Protein AF-A0A7V0P6H3-F1 (afdb_monomer)

Radius of gyration: 10.68 Å; Cα contacts (8 Å, |Δi|>4): 45; chains: 1; bounding box: 26×17×28 Å

pLDDT: mean 78.19, std 13.21, range [35.56, 90.0]

Secondary structure (DSSP, 8-state):
-----HHHHHHHTTS-HHHHHHHHTT---S-S-HHHHHHHHHHHHHTT-------

Structure (mmCIF, N/CA/C/O backbone):
data_AF-A0A7V0P6H3-F1
#
_entry.id   AF-A0A7V0P6H3-F1
#
loop_
_atom_site.group_PDB
_atom_site.id
_atom_site.type_symbol
_atom_site.label_atom_id
_atom_site.label_alt_id
_atom_site.label_comp_id
_atom_site.label_asym_id
_atom_site.label_entity_id
_atom_site.label_seq_id
_atom_site.pdbx_PDB_ins_code
_atom_site.Cartn_x
_atom_site.Cartn_y
_atom_site.Cartn_z
_atom_site.occupancy
_atom_site.B_iso_or_equiv
_atom_site.auth_seq_id
_atom_site.auth_comp_id
_atom_site.auth_asym_id
_atom_site.auth_atom_id
_atom_site.pdbx_PDB_model_num
ATOM 1 N N . MET A 1 1 ? -15.762 0.101 15.926 1.00 51.47 1 MET A N 1
ATOM 2 C CA . MET A 1 1 ? -15.030 0.879 14.900 1.00 51.47 1 MET A CA 1
ATOM 3 C C . MET A 1 1 ? -14.391 -0.094 13.920 1.00 51.47 1 MET A C 1
ATOM 5 O O . MET A 1 1 ? -13.651 -0.968 14.358 1.00 51.47 1 MET A O 1
ATOM 9 N N . ARG A 1 2 ? -14.746 -0.031 12.630 1.00 60.78 2 ARG A N 1
ATOM 10 C CA . ARG A 1 2 ? -14.241 -0.953 11.600 1.00 60.78 2 ARG A CA 1
ATOM 11 C C . ARG A 1 2 ? -12.897 -0.416 11.113 1.00 60.78 2 ARG A C 1
ATOM 13 O O . ARG A 1 2 ? -12.845 0.660 10.535 1.00 60.78 2 ARG A O 1
ATOM 20 N N . ARG A 1 3 ? -11.810 -1.115 11.437 1.00 71.75 3 ARG A N 1
ATOM 21 C CA . ARG A 1 3 ? -10.456 -0.718 11.031 1.00 71.75 3 ARG A CA 1
ATOM 22 C C . ARG A 1 3 ? -10.299 -1.009 9.541 1.00 71.75 3 ARG A C 1
ATOM 24 O O . ARG A 1 3 ? -10.608 -2.123 9.116 1.00 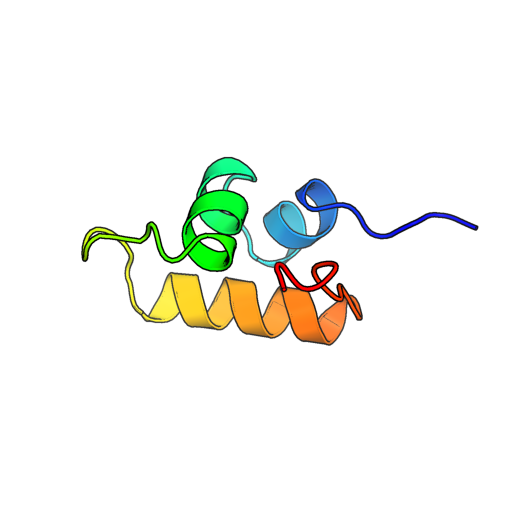71.75 3 ARG A O 1
ATOM 31 N N . VAL A 1 4 ? -9.827 -0.036 8.768 1.00 81.50 4 VAL A N 1
ATOM 32 C CA . VAL A 1 4 ? -9.463 -0.270 7.368 1.00 81.50 4 VAL A CA 1
ATOM 33 C C . VAL A 1 4 ? -8.362 -1.324 7.337 1.00 81.50 4 VAL A C 1
ATOM 35 O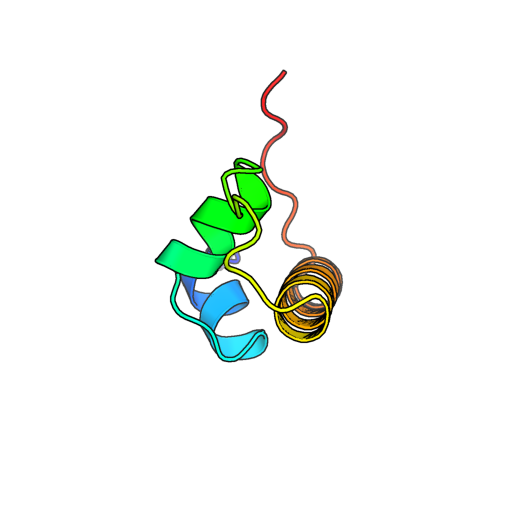 O . VAL A 1 4 ? -7.370 -1.239 8.062 1.00 81.50 4 VAL A O 1
ATOM 38 N N . THR A 1 5 ? -8.567 -2.359 6.529 1.00 85.69 5 THR A N 1
ATOM 39 C CA . THR A 1 5 ? -7.597 -3.444 6.361 1.00 85.69 5 THR A CA 1
ATOM 40 C C . THR A 1 5 ? -6.950 -3.355 4.990 1.00 85.69 5 THR A C 1
ATOM 42 O O . THR A 1 5 ? -7.514 -2.787 4.058 1.00 85.69 5 THR A O 1
ATOM 45 N N . ILE A 1 6 ? -5.804 -4.013 4.825 1.00 84.81 6 ILE A N 1
ATOM 46 C CA . ILE A 1 6 ? -5.123 -4.109 3.529 1.00 84.81 6 ILE A CA 1
ATOM 47 C C . ILE A 1 6 ? -6.012 -4.714 2.422 1.00 84.81 6 ILE 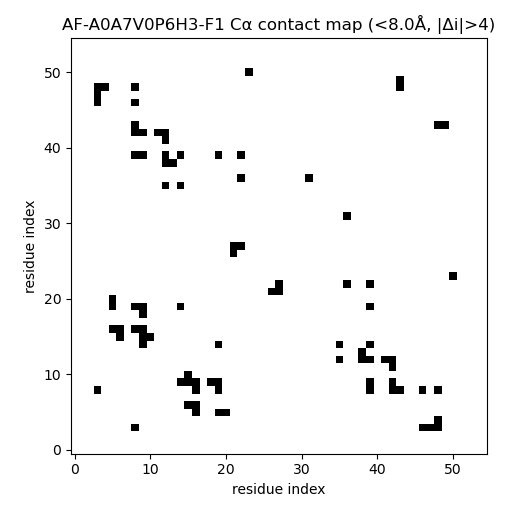A C 1
ATOM 49 O O . ILE A 1 6 ? -5.797 -4.442 1.247 1.00 84.81 6 ILE A O 1
ATOM 53 N N . ARG A 1 7 ? -7.034 -5.510 2.782 1.00 87.31 7 ARG A N 1
ATOM 54 C CA . ARG A 1 7 ? -8.034 -6.037 1.836 1.00 87.31 7 ARG A CA 1
ATOM 55 C C . ARG A 1 7 ? -8.941 -4.946 1.277 1.00 87.31 7 ARG A C 1
ATOM 57 O O . ARG A 1 7 ? -9.250 -4.999 0.095 1.00 87.31 7 ARG A O 1
ATOM 64 N N . GLU A 1 8 ? -9.341 -3.986 2.105 1.00 88.12 8 GLU A N 1
ATOM 65 C CA . GLU A 1 8 ? -10.166 -2.847 1.675 1.00 88.12 8 GLU A CA 1
ATOM 66 C C . GLU A 1 8 ? -9.358 -1.953 0.731 1.00 88.12 8 GLU A C 1
ATOM 68 O O . GLU A 1 8 ? -9.825 -1.612 -0.351 1.00 88.12 8 GLU A O 1
ATOM 73 N N . VAL A 1 9 ? -8.097 -1.680 1.088 1.00 87.75 9 VAL A N 1
ATOM 74 C CA . VAL A 1 9 ? -7.153 -0.947 0.230 1.00 87.75 9 VAL A CA 1
ATOM 75 C C . VAL A 1 9 ? -6.962 -1.658 -1.104 1.00 87.75 9 VAL A C 1
ATOM 77 O O . VAL A 1 9 ? -7.006 -1.025 -2.151 1.00 87.75 9 VAL A O 1
ATOM 80 N N . ALA A 1 10 ? -6.792 -2.980 -1.085 1.00 89.44 10 ALA A N 1
ATOM 81 C CA . ALA A 1 10 ? -6.637 -3.778 -2.294 1.00 89.44 10 ALA A CA 1
ATOM 82 C C . ALA A 1 10 ? -7.894 -3.756 -3.177 1.00 89.44 10 ALA A C 1
ATOM 84 O O . ALA A 1 10 ? -7.778 -3.606 -4.391 1.00 89.44 10 ALA A O 1
ATOM 85 N N . ALA A 1 11 ? -9.081 -3.856 -2.573 1.00 90.00 11 ALA A N 1
ATOM 86 C CA . ALA A 1 11 ? -10.351 -3.778 -3.285 1.00 90.00 11 ALA A CA 1
ATOM 87 C C . ALA A 1 11 ? -10.546 -2.405 -3.943 1.00 90.00 11 ALA A C 1
ATOM 89 O O . ALA A 1 11 ? -10.876 -2.343 -5.125 1.00 90.00 11 ALA A O 1
ATOM 90 N N . LEU A 1 12 ? -10.263 -1.318 -3.217 1.00 89.62 12 LEU A N 1
ATOM 91 C CA . LEU A 1 12 ? -10.370 0.046 -3.736 1.00 89.62 12 LEU A CA 1
ATOM 92 C C . LEU A 1 12 ? -9.333 0.324 -4.831 1.00 89.62 12 LEU A C 1
ATOM 94 O O . LEU A 1 12 ? -9.658 0.852 -5.890 1.00 89.62 12 LEU A O 1
ATOM 98 N N . ALA A 1 13 ? -8.089 -0.098 -4.610 1.00 87.44 13 ALA A N 1
ATOM 99 C CA . ALA A 1 13 ? -7.020 0.003 -5.591 1.00 87.44 13 ALA A CA 1
ATOM 100 C C . ALA A 1 13 ? -7.183 -0.981 -6.755 1.00 87.44 13 ALA A C 1
ATOM 102 O O . ALA A 1 13 ? -6.369 -0.929 -7.672 1.00 87.44 13 ALA A O 1
ATOM 103 N N . GLY A 1 14 ? -8.169 -1.889 -6.726 1.00 88.25 14 GLY A N 1
ATOM 104 C CA . GLY A 1 14 ? -8.431 -2.939 -7.716 1.00 88.25 14 GLY A CA 1
ATOM 105 C C . GLY A 1 14 ? -7.240 -3.867 -7.976 1.00 88.25 14 GLY A C 1
ATOM 106 O O . GLY A 1 14 ? -6.957 -4.207 -9.124 1.00 88.25 14 GLY A O 1
ATOM 107 N N . VAL A 1 15 ? -6.508 -4.225 -6.923 1.00 88.38 15 VAL A N 1
ATOM 108 C CA . VAL A 1 15 ? -5.354 -5.134 -6.959 1.00 88.38 15 VAL A CA 1
ATOM 109 C C . VAL A 1 15 ? -5.515 -6.247 -5.925 1.00 88.38 15 VAL A C 1
ATOM 111 O O . VAL A 1 15 ? -6.412 -6.229 -5.090 1.00 88.38 15 VAL A O 1
ATOM 114 N N . SER A 1 16 ? -4.616 -7.231 -5.943 1.00 88.12 16 SER A N 1
ATOM 115 C CA . SER A 1 16 ? -4.558 -8.242 -4.884 1.00 88.12 16 SER A CA 1
ATOM 116 C C . SER A 1 16 ? -3.951 -7.666 -3.590 1.00 88.12 16 SER A C 1
ATOM 118 O O . SER A 1 16 ? -3.021 -6.856 -3.664 1.00 88.12 16 SER A O 1
ATOM 120 N N . PRO A 1 17 ? -4.367 -8.126 -2.392 1.00 86.94 17 PRO A N 1
ATOM 121 C CA . PRO A 1 17 ? -3.714 -7.775 -1.125 1.00 86.94 17 PRO A CA 1
ATOM 122 C C . PRO A 1 17 ? -2.203 -8.045 -1.128 1.00 86.94 17 PRO A C 1
ATOM 124 O O . PRO A 1 17 ? -1.431 -7.306 -0.519 1.00 86.94 17 PRO A O 1
ATOM 127 N N . SER A 1 18 ? -1.755 -9.067 -1.865 1.00 85.69 18 SER A N 1
ATOM 128 C CA . SER A 1 18 ? -0.332 -9.377 -2.046 1.00 85.69 18 SER A CA 1
ATOM 129 C C . SER A 1 18 ? 0.419 -8.295 -2.830 1.00 85.69 18 SER A C 1
ATOM 131 O O . SER A 1 18 ? 1.621 -8.124 -2.645 1.00 85.69 18 SER A O 1
ATOM 133 N N . THR A 1 19 ? -0.265 -7.580 -3.724 1.00 86.06 19 THR A N 1
ATOM 134 C CA . THR A 1 19 ? 0.284 -6.441 -4.474 1.00 86.06 19 THR A CA 1
ATOM 135 C C . THR A 1 19 ? 0.465 -5.252 -3.544 1.00 86.06 19 THR A C 1
ATOM 137 O O . THR A 1 19 ? 1.558 -4.703 -3.484 1.00 86.06 19 THR A O 1
ATOM 140 N N . VAL A 1 20 ? -0.554 -4.926 -2.742 1.00 85.94 20 VAL A N 1
ATOM 141 C CA . VAL A 1 20 ? -0.467 -3.859 -1.730 1.00 85.94 20 VAL A CA 1
ATOM 142 C C . VAL A 1 20 ? 0.649 -4.155 -0.730 1.00 85.94 20 VAL A C 1
ATOM 144 O O . VAL A 1 20 ? 1.473 -3.294 -0.454 1.00 85.94 20 VAL A O 1
ATOM 147 N N . SER A 1 21 ? 0.753 -5.400 -0.255 1.00 83.38 21 SER A N 1
ATOM 148 C CA . SER A 1 21 ? 1.839 -5.817 0.637 1.00 83.38 21 SER A CA 1
ATOM 149 C C . SER A 1 21 ? 3.217 -5.637 -0.008 1.00 83.38 21 SER A C 1
ATOM 151 O O . SER A 1 21 ? 4.137 -5.164 0.653 1.00 83.38 21 SER A O 1
ATOM 153 N N . ARG A 1 22 ? 3.371 -5.953 -1.301 1.00 85.19 22 ARG A N 1
ATOM 154 C CA . ARG A 1 22 ? 4.626 -5.712 -2.031 1.00 85.19 22 ARG A CA 1
ATOM 155 C C . ARG A 1 22 ? 4.957 -4.228 -2.146 1.00 85.19 22 ARG A C 1
ATOM 157 O O . ARG A 1 22 ? 6.102 -3.887 -1.887 1.00 85.19 22 ARG A O 1
ATOM 164 N N . VAL A 1 23 ? 3.980 -3.375 -2.463 1.00 81.56 23 VAL A N 1
ATOM 165 C CA . VAL A 1 23 ? 4.165 -1.910 -2.519 1.00 81.56 23 VAL A CA 1
ATOM 166 C C . VAL A 1 23 ? 4.584 -1.365 -1.156 1.00 81.56 23 VAL A C 1
ATOM 168 O O . VAL A 1 23 ? 5.560 -0.632 -1.064 1.00 81.56 23 VAL A O 1
ATOM 171 N N . LEU A 1 24 ? 3.894 -1.775 -0.089 1.00 79.38 24 LEU A N 1
ATOM 172 C CA . LEU A 1 24 ? 4.191 -1.338 1.277 1.00 79.38 24 LEU A CA 1
ATOM 173 C C . LEU A 1 24 ? 5.574 -1.791 1.760 1.00 79.38 24 LEU A C 1
ATOM 175 O O . LEU A 1 24 ? 6.233 -1.067 2.492 1.00 79.38 24 LEU A O 1
ATOM 179 N N . ASN A 1 25 ? 6.019 -2.981 1.348 1.00 80.75 25 ASN A N 1
ATOM 180 C CA . ASN A 1 25 ? 7.340 -3.511 1.692 1.00 80.75 25 ASN A CA 1
ATOM 181 C C . ASN A 1 25 ? 8.443 -3.097 0.698 1.00 80.75 25 ASN A C 1
ATOM 183 O O . ASN A 1 25 ? 9.555 -3.610 0.805 1.00 80.75 25 ASN A O 1
ATOM 187 N N . GLY A 1 26 ? 8.146 -2.261 -0.307 1.00 74.62 26 GLY A N 1
ATOM 188 C CA . GLY A 1 26 ? 9.100 -1.896 -1.365 1.00 74.62 26 GLY A CA 1
ATOM 189 C C . GLY A 1 26 ? 9.620 -3.091 -2.177 1.00 74.62 26 GLY A C 1
ATOM 190 O O . GLY A 1 26 ? 10.689 -3.032 -2.775 1.00 74.62 26 GLY A O 1
ATOM 191 N N . LYS A 1 27 ? 8.881 -4.209 -2.171 1.00 71.69 27 LYS A N 1
ATOM 192 C CA . LYS A 1 27 ? 9.184 -5.442 -2.917 1.00 71.69 27 LYS A CA 1
ATOM 193 C C . LYS A 1 27 ? 8.516 -5.462 -4.295 1.00 71.69 27 LYS A C 1
ATOM 195 O O . LYS A 1 27 ? 8.378 -6.524 -4.905 1.00 71.69 27 LYS A O 1
ATOM 200 N N . ASP A 1 28 ? 8.087 -4.309 -4.802 1.00 70.00 28 ASP A N 1
ATOM 201 C CA . ASP A 1 28 ? 7.770 -4.108 -6.212 1.00 70.00 28 ASP A CA 1
ATOM 202 C C . ASP A 1 28 ? 9.076 -4.058 -7.018 1.00 70.00 28 ASP A C 1
ATOM 204 O O . ASP A 1 28 ? 9.502 -3.004 -7.461 1.00 70.00 28 ASP A O 1
ATOM 208 N N . ALA A 1 29 ? 9.755 -5.198 -7.175 1.00 59.00 29 ALA A N 1
ATOM 209 C CA . ALA A 1 29 ? 11.060 -5.323 -7.837 1.00 59.00 29 ALA A CA 1
ATOM 210 C C . ALA A 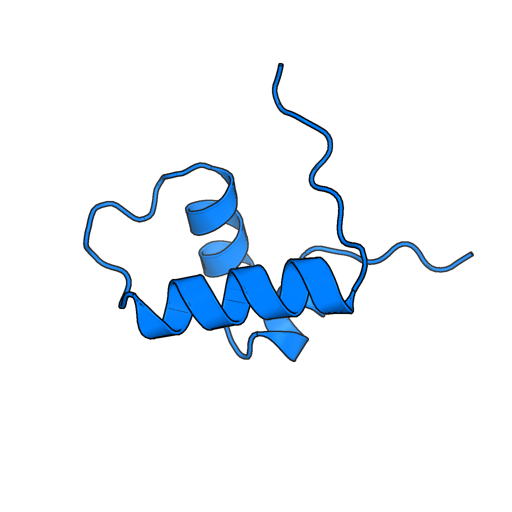1 29 ? 11.013 -5.038 -9.360 1.00 59.00 29 ALA A C 1
ATOM 212 O O . ALA A 1 29 ? 11.348 -5.896 -10.168 1.00 59.00 29 ALA A O 1
ATOM 213 N N . GLY A 1 30 ? 10.500 -3.881 -9.783 1.00 63.16 30 GLY A N 1
ATOM 214 C CA . GLY A 1 30 ? 10.341 -3.482 -11.187 1.00 63.16 30 GLY A CA 1
ATOM 215 C C . GLY A 1 30 ? 9.219 -4.200 -11.947 1.00 63.16 30 GLY A C 1
ATOM 216 O O . GLY A 1 30 ? 8.882 -3.809 -13.057 1.00 63.16 30 GLY A O 1
ATOM 217 N N . HIS A 1 31 ? 8.588 -5.215 -11.353 1.00 68.25 31 HIS A N 1
ATOM 218 C CA . HIS A 1 31 ? 7.489 -5.966 -11.975 1.00 68.25 31 HIS A CA 1
ATOM 219 C C . HIS A 1 31 ? 6.124 -5.268 -11.895 1.00 68.25 31 HIS A C 1
ATOM 221 O O . HIS A 1 31 ? 5.139 -5.781 -12.431 1.00 68.25 31 HIS A O 1
ATOM 227 N N . MET A 1 32 ? 6.032 -4.131 -11.202 1.00 77.19 32 MET A N 1
ATOM 228 C CA . MET A 1 32 ? 4.780 -3.401 -11.038 1.00 77.19 32 MET A CA 1
ATOM 229 C C . MET A 1 32 ? 4.737 -2.191 -11.955 1.00 77.19 32 MET A C 1
ATOM 231 O O . MET A 1 32 ? 5.681 -1.407 -12.014 1.00 77.19 32 MET A O 1
ATOM 235 N N . ARG A 1 33 ? 3.608 -2.017 -12.642 1.00 82.75 33 ARG A N 1
ATOM 236 C CA . ARG A 1 33 ? 3.367 -0.810 -13.427 1.00 82.75 33 ARG A CA 1
ATOM 237 C C . ARG A 1 33 ? 3.273 0.397 -12.485 1.00 82.75 33 ARG A C 1
ATOM 239 O O . ARG A 1 33 ? 2.601 0.279 -11.455 1.00 82.75 33 ARG A O 1
ATOM 246 N N . PRO A 1 34 ? 3.868 1.547 -12.839 1.00 82.19 34 PRO A N 1
ATOM 247 C CA . PRO A 1 34 ? 3.760 2.769 -12.037 1.00 82.19 34 PRO A CA 1
ATOM 248 C C . PRO A 1 34 ? 2.295 3.146 -11.773 1.00 82.19 34 PRO A C 1
ATOM 250 O O . PRO A 1 34 ? 1.931 3.427 -10.639 1.00 82.19 34 PRO A O 1
ATOM 253 N N . GLU A 1 35 ? 1.425 2.944 -12.760 1.00 85.56 35 GLU A N 1
ATOM 254 C CA . GLU A 1 35 ? -0.021 3.168 -12.661 1.00 85.56 35 GLU A CA 1
ATOM 255 C C . GLU A 1 35 ? -0.697 2.337 -11.548 1.00 85.56 35 GLU A C 1
ATOM 257 O O . GLU A 1 35 ? -1.607 2.786 -10.852 1.00 85.56 35 GLU A O 1
ATOM 262 N N . THR A 1 36 ? -0.230 1.103 -11.326 1.00 85.25 36 THR A N 1
ATOM 263 C CA . THR A 1 36 ? -0.717 0.247 -10.233 1.00 85.25 36 THR A CA 1
ATOM 264 C C . THR A 1 36 ? -0.249 0.766 -8.877 1.00 85.25 36 THR A C 1
ATOM 266 O O . THR A 1 36 ? -1.007 0.729 -7.910 1.00 85.25 36 THR A O 1
ATOM 269 N N . LYS A 1 37 ? 0.986 1.268 -8.806 1.00 84.00 37 LYS A N 1
ATOM 270 C CA . LYS A 1 37 ? 1.549 1.867 -7.594 1.00 84.00 37 LYS A CA 1
ATOM 271 C C . LYS A 1 37 ? 0.798 3.142 -7.215 1.00 84.00 37 LYS A C 1
ATOM 273 O O . LYS A 1 37 ? 0.417 3.285 -6.059 1.00 84.00 37 LYS A O 1
ATOM 278 N N . GLU A 1 38 ? 0.508 4.002 -8.188 1.00 87.19 38 GLU A N 1
ATOM 279 C CA . GLU A 1 38 ? -0.299 5.212 -7.998 1.00 87.19 38 GLU A CA 1
ATOM 280 C C . GLU A 1 38 ? -1.709 4.887 -7.500 1.00 87.19 38 GLU A C 1
ATOM 282 O O . GLU A 1 38 ? -2.154 5.474 -6.520 1.00 87.19 38 GLU A O 1
ATOM 287 N N . ARG A 1 39 ? -2.385 3.887 -8.081 1.00 88.25 39 ARG A N 1
ATOM 288 C CA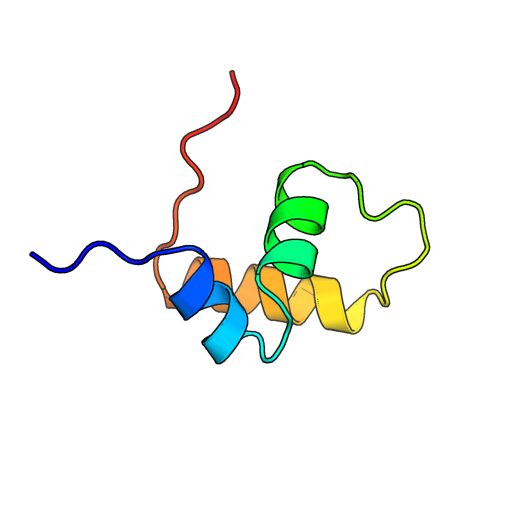 . ARG A 1 39 ? -3.700 3.428 -7.591 1.00 88.25 39 ARG A CA 1
ATOM 289 C C . ARG A 1 39 ? -3.665 2.945 -6.145 1.00 88.25 39 ARG A C 1
ATOM 291 O O . ARG A 1 39 ? -4.594 3.215 -5.389 1.00 88.25 39 ARG A O 1
ATOM 298 N N . VAL A 1 40 ? -2.619 2.213 -5.763 1.00 86.38 40 VAL A N 1
ATOM 299 C CA . VAL A 1 40 ? -2.446 1.738 -4.384 1.00 86.38 40 VAL A CA 1
ATOM 300 C C . VAL A 1 40 ? -2.206 2.913 -3.440 1.00 86.38 40 VAL A C 1
ATOM 302 O O . VAL A 1 40 ? -2.846 2.965 -2.397 1.00 86.38 40 VAL A O 1
ATOM 305 N N . LEU A 1 41 ? -1.349 3.867 -3.807 1.00 84.38 41 LEU A N 1
ATOM 306 C CA . LEU A 1 41 ? -1.102 5.076 -3.014 1.00 84.38 41 LEU A CA 1
ATOM 307 C C . LEU A 1 41 ? -2.371 5.925 -2.859 1.00 84.38 41 LEU A C 1
ATOM 309 O O . LEU A 1 41 ? -2.715 6.301 -1.743 1.00 84.38 41 LEU A O 1
ATOM 313 N N . ALA A 1 42 ? -3.121 6.134 -3.941 1.00 88.81 42 ALA A N 1
ATOM 314 C CA . ALA A 1 42 ? -4.387 6.859 -3.909 1.00 88.81 42 ALA A CA 1
ATOM 315 C C . ALA A 1 42 ? -5.433 6.160 -3.026 1.00 88.81 42 ALA A C 1
ATOM 317 O O . ALA A 1 42 ? -6.137 6.814 -2.264 1.00 88.81 42 ALA A O 1
ATOM 318 N N .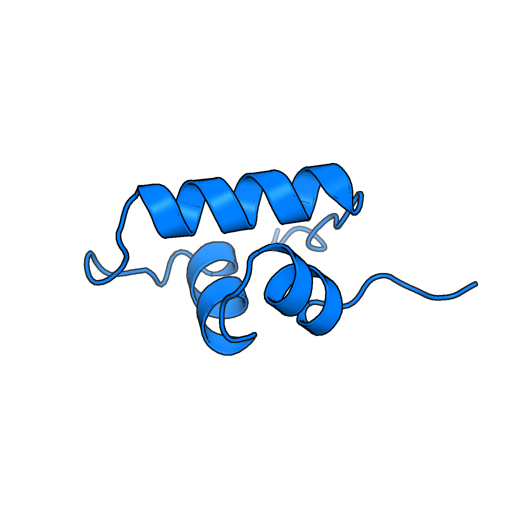 ALA A 1 43 ? -5.524 4.827 -3.083 1.00 89.44 43 ALA A N 1
ATOM 319 C CA . ALA A 1 43 ? -6.424 4.065 -2.219 1.00 89.44 43 ALA A CA 1
ATOM 320 C C . ALA A 1 43 ? -6.004 4.104 -0.743 1.00 89.44 43 ALA A C 1
ATOM 322 O O . ALA A 1 43 ? -6.860 4.105 0.140 1.00 89.44 43 ALA A O 1
ATOM 323 N N . ILE A 1 44 ? -4.696 4.119 -0.477 1.00 84.81 44 ILE A N 1
ATOM 324 C CA . ILE A 1 44 ? -4.133 4.273 0.864 1.00 84.81 44 ILE A CA 1
ATOM 325 C C . ILE A 1 44 ? -4.539 5.629 1.452 1.00 84.81 44 ILE A C 1
ATOM 327 O O . ILE A 1 44 ? -5.061 5.655 2.565 1.00 84.81 44 ILE A O 1
ATOM 331 N N . GLU A 1 45 ? -4.374 6.720 0.697 1.00 84.94 45 GLU A N 1
ATOM 332 C CA . GLU A 1 45 ? -4.797 8.059 1.129 1.00 84.94 45 GLU A CA 1
ATOM 333 C C . GLU A 1 45 ? -6.317 8.170 1.276 1.00 84.94 45 GLU A C 1
ATOM 335 O O . GLU A 1 45 ? -6.805 8.659 2.291 1.00 84.94 45 GLU A O 1
ATOM 340 N N . ALA A 1 46 ? -7.086 7.654 0.313 1.00 86.25 46 ALA A N 1
ATOM 341 C CA . ALA A 1 46 ? -8.548 7.723 0.337 1.00 86.25 46 ALA A CA 1
ATOM 342 C C . ALA A 1 46 ? -9.174 6.981 1.529 1.00 86.25 46 ALA A C 1
ATOM 344 O O . ALA A 1 46 ? -10.259 7.341 1.985 1.00 86.25 46 ALA A O 1
ATOM 345 N N . LEU A 1 47 ? -8.513 5.930 2.019 1.00 84.81 47 LEU A N 1
ATOM 346 C CA . LEU A 1 47 ? -8.980 5.143 3.158 1.00 84.81 47 LEU A CA 1
ATOM 347 C C . LEU A 1 47 ? -8.323 5.547 4.482 1.00 84.81 47 LEU A C 1
ATOM 349 O O . LEU A 1 47 ? -8.546 4.865 5.483 1.00 84.81 47 LEU A O 1
ATOM 353 N N . ASP A 1 48 ? -7.497 6.598 4.489 1.00 78.12 48 ASP A N 1
ATOM 354 C CA . ASP A 1 48 ? -6.675 6.990 5.640 1.00 78.12 48 ASP A CA 1
ATOM 355 C C . ASP A 1 48 ? -5.878 5.792 6.206 1.00 78.12 48 ASP A C 1
ATOM 357 O O . ASP A 1 48 ? -5.647 5.632 7.410 1.00 78.12 48 ASP A O 1
ATOM 361 N N . TYR A 1 49 ? -5.501 4.860 5.321 1.00 76.81 49 TYR A N 1
ATOM 362 C CA . TYR A 1 49 ? -4.818 3.639 5.710 1.00 76.81 49 TYR A CA 1
ATOM 363 C C . TYR A 1 49 ? -3.379 3.990 6.042 1.00 76.81 49 TYR A C 1
ATOM 365 O O . TYR A 1 49 ? -2.501 3.962 5.193 1.00 76.81 49 TYR A O 1
ATOM 373 N N . THR A 1 50 ? -3.108 4.306 7.297 1.00 62.22 50 THR A N 1
ATOM 374 C CA . THR A 1 50 ? -1.730 4.528 7.719 1.00 62.22 50 THR A CA 1
ATOM 375 C C . THR A 1 50 ? -1.081 3.156 7.918 1.00 62.22 50 THR A C 1
ATOM 377 O O . THR A 1 50 ? -1.444 2.460 8.877 1.00 62.22 50 THR A O 1
ATOM 380 N N . PRO A 1 51 ? -0.149 2.703 7.051 1.00 62.81 51 PRO A N 1
ATOM 381 C CA . PRO A 1 51 ? 0.660 1.548 7.395 1.00 62.81 51 PRO A CA 1
ATOM 382 C C . PRO A 1 51 ? 1.382 1.914 8.688 1.00 62.81 51 PRO A C 1
ATOM 384 O O . PRO A 1 51 ? 2.058 2.941 8.753 1.00 62.81 51 PRO A O 1
ATOM 387 N N . ALA A 1 52 ? 1.180 1.125 9.745 1.00 53.19 52 ALA A N 1
ATOM 388 C CA . ALA A 1 52 ? 1.934 1.300 10.975 1.00 53.19 52 ALA A CA 1
ATOM 389 C C . ALA A 1 52 ? 3.412 1.242 10.584 1.00 53.19 52 ALA A C 1
ATOM 391 O O . ALA A 1 52 ? 3.880 0.188 10.152 1.00 53.19 52 ALA A O 1
ATOM 392 N N . LYS A 1 53 ? 4.072 2.407 10.618 1.00 44.78 53 LYS A N 1
ATOM 393 C CA . LYS A 1 53 ? 5.473 2.614 10.255 1.00 44.78 53 LYS A CA 1
ATOM 394 C C . LYS A 1 53 ? 6.283 1.394 10.691 1.00 44.78 53 LYS A C 1
ATOM 396 O O . LYS A 1 53 ? 6.379 1.122 11.887 1.00 44.78 53 LYS A O 1
ATOM 401 N N . ALA A 1 54 ? 6.858 0.673 9.733 1.00 42.78 54 ALA A N 1
ATOM 402 C CA . ALA A 1 54 ? 8.104 -0.007 10.030 1.00 42.78 54 ALA A CA 1
ATOM 403 C C . ALA A 1 54 ? 9.109 1.111 10.353 1.00 42.78 54 ALA A C 1
ATOM 405 O O . ALA A 1 54 ? 9.171 2.098 9.616 1.00 42.78 54 ALA A O 1
ATOM 406 N N . ALA A 1 55 ? 9.722 0.995 11.530 1.00 35.56 55 ALA A N 1
ATOM 407 C CA . ALA A 1 55 ? 10.652 1.949 12.127 1.00 35.56 55 ALA A CA 1
ATOM 408 C C . ALA A 1 55 ? 11.787 2.370 11.184 1.00 35.56 55 ALA A C 1
ATOM 410 O O . ALA A 1 55 ? 12.200 1.532 10.350 1.00 35.56 55 ALA A O 1
#

Foldseek 3Di:
DDADDLCQLCVQLVHDSVVLVCLVVVVPPVVDDVSSNVSSVVSCVVRVPDDPD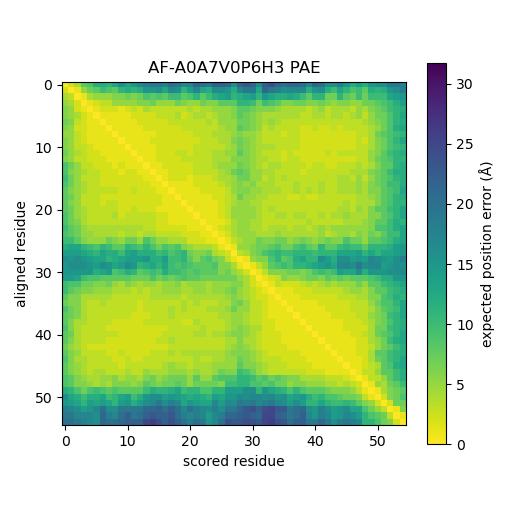PD

Sequence (55 aa):
MRRVTIREVAALAGVSPSTVSRVLNGKDAGHMRPETKERVLAAIEALDYTPAKAA

Nearest PDB structures (foldseek):
  1qpz-assembly1_A  TM=9.384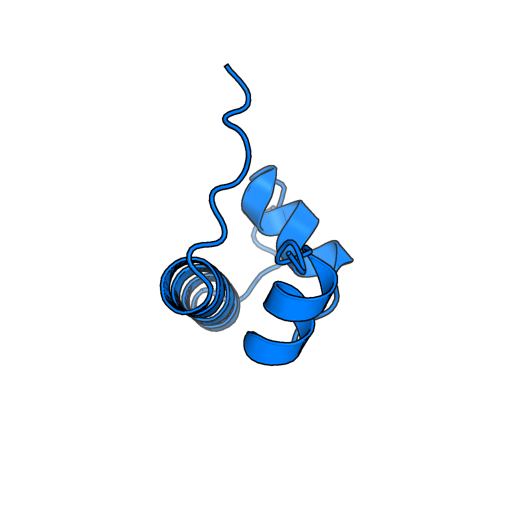E-01  e=2.391E-03  Escherichia coli
  2kei-assembly1_A  TM=8.400E-01  e=1.438E-03  Escherichia coli K-12
  2pua-assembly1_A  TM=9.311E-01  e=4.235E-03  Escherichia c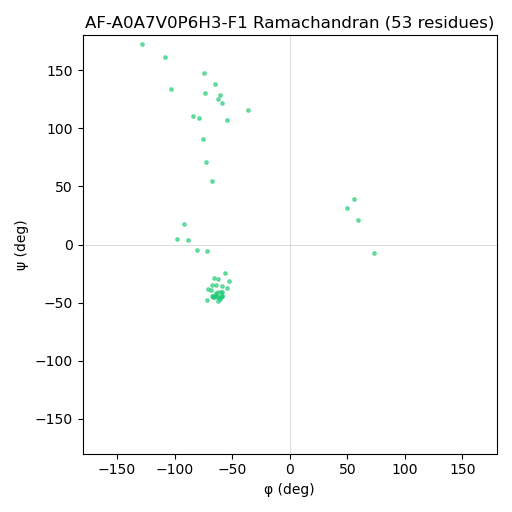oli
  1rzr-assembly1_G  TM=9.002E-01  e=7.041E-03  Priestia megaterium

Mean predicted aligned error: 6.26 Å

Solvent-accessible surface area (backbone atoms only — not comparable to full-atom values): 3372 Å² total; per-residue (Å²): 135,89,76,80,46,65,60,56,36,11,59,71,33,72,49,53,47,70,53,50,51,24,57,76,67,68,59,53,79,77,82,58,57,68,71,58,53,51,34,40,52,51,25,29,61,76,59,69,51,72,74,79,73,79,130